Protein AF-A0AAV7P0C6-F1 (afdb_monomer_lite)

Structure (mmCIF, N/CA/C/O backbone):
data_AF-A0AAV7P0C6-F1
#
_entry.id   AF-A0AAV7P0C6-F1
#
loop_
_atom_site.group_PDB
_atom_site.id
_atom_site.type_symbol
_atom_site.label_atom_id
_atom_site.label_alt_id
_atom_site.label_comp_id
_atom_site.label_asym_id
_atom_site.label_entity_id
_atom_site.label_seq_id
_atom_site.pdbx_PDB_ins_code
_atom_site.Cartn_x
_atom_site.Cartn_y
_atom_site.Cartn_z
_atom_site.occupancy
_atom_site.B_iso_or_equiv
_atom_site.auth_seq_id
_atom_site.auth_comp_id
_atom_site.auth_asym_id
_atom_site.auth_atom_id
_atom_site.pdbx_PDB_model_num
ATOM 1 N N . MET A 1 1 ? 11.691 -24.531 6.359 1.00 36.56 1 MET A N 1
ATOM 2 C CA . MET A 1 1 ? 10.859 -24.093 7.501 1.00 36.56 1 MET A CA 1
ATOM 3 C C . MET A 1 1 ? 9.539 -23.631 6.913 1.00 36.56 1 MET A C 1
ATOM 5 O O . MET A 1 1 ? 9.576 -22.732 6.088 1.00 36.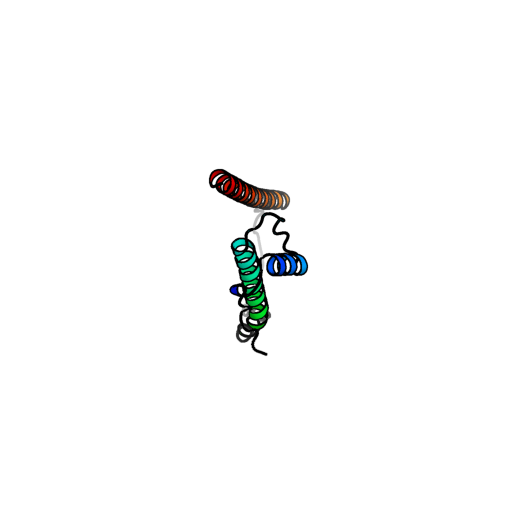56 1 MET A O 1
ATOM 9 N N . GLU A 1 2 ? 8.415 -24.273 7.241 1.00 42.72 2 GLU A N 1
ATOM 10 C CA . GLU A 1 2 ? 7.092 -23.793 6.814 1.00 42.72 2 GLU A CA 1
ATOM 11 C C . GLU A 1 2 ? 6.793 -22.468 7.522 1.00 42.72 2 GLU A C 1
ATOM 13 O O . GLU A 1 2 ? 6.677 -22.422 8.747 1.00 42.72 2 GLU A O 1
ATOM 18 N N . VAL A 1 3 ? 6.682 -21.380 6.761 1.00 49.81 3 VAL A N 1
ATOM 19 C CA . VAL A 1 3 ? 6.156 -20.106 7.262 1.00 49.81 3 VAL A CA 1
ATOM 20 C C . VAL A 1 3 ? 4.635 -20.250 7.315 1.00 49.81 3 VAL A C 1
ATOM 22 O O . VAL A 1 3 ? 3.922 -19.895 6.376 1.00 49.81 3 VAL A O 1
ATOM 25 N N . GLY A 1 4 ? 4.145 -20.880 8.385 1.00 55.25 4 GLY A N 1
ATOM 26 C CA . GLY A 1 4 ? 2.715 -21.007 8.655 1.00 55.25 4 GLY A CA 1
ATOM 27 C C . GLY A 1 4 ? 2.074 -19.624 8.744 1.00 55.25 4 GLY A C 1
ATOM 28 O O . GLY A 1 4 ? 2.615 -18.737 9.402 1.00 55.25 4 GLY A O 1
ATOM 29 N N . ALA A 1 5 ? 0.946 -19.437 8.056 1.00 60.12 5 ALA A N 1
ATOM 30 C CA . ALA A 1 5 ? 0.173 -18.200 8.101 1.00 60.12 5 ALA A CA 1
ATOM 31 C C . ALA A 1 5 ? -0.095 -17.800 9.559 1.00 60.12 5 ALA A C 1
ATOM 33 O O . ALA A 1 5 ? -0.577 -18.615 10.355 1.00 60.12 5 ALA A O 1
ATOM 34 N N . CYS A 1 6 ? 0.249 -16.566 9.919 1.00 67.50 6 CYS A N 1
ATOM 35 C CA . CYS A 1 6 ? 0.121 -16.109 11.288 1.00 67.50 6 CYS A CA 1
ATOM 36 C C . CYS A 1 6 ? -1.365 -15.859 11.570 1.00 67.50 6 CYS A C 1
ATOM 38 O O . CYS A 1 6 ? -2.009 -15.030 10.929 1.00 67.50 6 CYS A O 1
ATOM 40 N N . ASN A 1 7 ? -1.956 -16.618 12.496 1.00 80.50 7 ASN A N 1
ATOM 41 C CA . ASN A 1 7 ? -3.366 -16.444 12.821 1.00 80.50 7 ASN A CA 1
ATOM 42 C C . ASN A 1 7 ? -3.544 -15.229 13.743 1.00 80.50 7 ASN A C 1
ATOM 44 O O . ASN A 1 7 ? -3.374 -15.319 14.959 1.00 80.50 7 ASN A O 1
ATOM 48 N N . PHE A 1 8 ? -3.893 -14.082 13.162 1.00 85.94 8 PHE A N 1
ATOM 49 C CA . PHE A 1 8 ? -4.052 -12.824 13.891 1.00 85.94 8 PHE A CA 1
ATOM 50 C C . PHE A 1 8 ? -5.298 -12.765 14.793 1.00 85.94 8 PHE A C 1
ATOM 52 O O . PHE A 1 8 ? -5.461 -11.807 15.554 1.00 85.94 8 PHE A O 1
ATOM 59 N N . ASP A 1 9 ? -6.182 -13.766 14.758 1.00 86.25 9 ASP A N 1
ATOM 60 C CA . ASP A 1 9 ? -7.397 -13.794 15.584 1.00 86.25 9 ASP A CA 1
ATOM 61 C C . ASP A 1 9 ? -7.119 -13.953 17.075 1.00 86.25 9 ASP A C 1
ATOM 63 O O . ASP A 1 9 ? -7.846 -13.390 17.904 1.00 86.25 9 ASP A O 1
ATOM 67 N N . THR A 1 10 ? -6.029 -14.639 17.422 1.00 88.25 10 THR A N 1
ATOM 68 C CA . THR A 1 10 ? -5.632 -14.888 18.813 1.00 88.25 10 THR A CA 1
ATOM 69 C C . THR A 1 10 ? -5.025 -13.668 19.497 1.00 88.25 10 THR A C 1
ATOM 71 O O . THR A 1 10 ? -4.941 -13.642 20.721 1.00 88.25 10 THR A O 1
ATOM 74 N N . PHE A 1 11 ? -4.619 -12.652 18.735 1.00 90.00 11 PHE A N 1
ATOM 75 C CA . PHE A 1 11 ? -3.975 -11.461 19.273 1.00 90.00 11 PHE A CA 1
ATOM 76 C C . PHE A 1 11 ? -5.007 -10.434 19.748 1.00 90.00 11 PHE A C 1
ATOM 78 O O . PHE A 1 11 ? -6.085 -10.240 19.172 1.00 90.00 11 PHE A O 1
ATOM 85 N N . SER A 1 12 ? -4.670 -9.735 20.822 1.00 93.75 12 SER A N 1
ATOM 86 C CA . SER A 1 12 ? -5.384 -8.547 21.267 1.00 93.75 12 SER A CA 1
ATOM 87 C C . SER A 1 12 ? -5.122 -7.372 20.322 1.00 93.75 12 SER A C 1
ATOM 89 O O . SER A 1 12 ? -4.118 -7.304 19.615 1.00 93.75 12 SER A O 1
ATOM 91 N N . ARG A 1 13 ? -6.014 -6.377 20.351 1.00 93.00 13 ARG A N 1
ATOM 92 C CA . ARG A 1 13 ? -5.851 -5.139 19.575 1.00 93.00 13 ARG A CA 1
ATOM 93 C C . ARG A 1 13 ? -4.514 -4.439 19.864 1.00 93.00 13 ARG A C 1
ATOM 95 O O . ARG A 1 13 ? -3.904 -3.896 18.951 1.00 93.00 13 ARG A O 1
ATOM 102 N N . ALA A 1 14 ? -4.065 -4.447 21.120 1.00 92.19 14 ALA A N 1
ATOM 103 C CA . ALA A 1 14 ? -2.809 -3.814 21.518 1.00 92.19 14 ALA A CA 1
ATOM 104 C C . ALA A 1 14 ? -1.588 -4.542 20.935 1.00 92.19 14 ALA A C 1
ATOM 106 O O . ALA A 1 14 ? -0.659 -3.892 20.460 1.00 92.19 14 ALA A O 1
ATOM 107 N N . GLU A 1 15 ? -1.609 -5.877 20.924 1.00 93.38 15 GLU A N 1
ATOM 108 C CA . GLU A 1 15 ? -0.548 -6.686 20.318 1.00 93.38 15 GLU A CA 1
ATOM 109 C C . GLU A 1 15 ? -0.489 -6.483 18.802 1.00 93.38 15 GLU A C 1
ATOM 111 O O . GLU A 1 15 ? 0.595 -6.267 18.266 1.00 93.38 15 GLU A O 1
ATOM 116 N N . LEU A 1 16 ? -1.642 -6.451 18.125 1.00 93.06 16 LEU A N 1
ATOM 117 C CA . LEU A 1 16 ? -1.718 -6.174 16.686 1.00 93.06 16 LEU A CA 1
ATOM 118 C C . LEU A 1 16 ? -1.228 -4.764 16.341 1.00 93.06 16 LEU A C 1
ATOM 120 O O . LEU A 1 16 ? -0.492 -4.586 15.375 1.00 93.06 16 LEU A O 1
ATOM 124 N N . LEU A 1 17 ? -1.571 -3.761 17.154 1.00 93.00 17 LEU A N 1
ATOM 125 C CA . LEU A 1 17 ? -1.088 -2.392 16.967 1.00 93.00 17 LEU A CA 1
ATOM 126 C C . LEU A 1 17 ? 0.434 -2.310 17.145 1.00 93.00 17 LEU A C 1
ATOM 128 O O . LEU A 1 17 ? 1.112 -1.607 16.399 1.00 93.00 17 LEU A O 1
ATOM 132 N N . ASN A 1 18 ? 0.983 -3.034 18.122 1.00 92.75 18 ASN A N 1
ATOM 133 C CA . ASN A 1 18 ? 2.425 -3.094 18.338 1.00 92.75 18 ASN A CA 1
ATOM 134 C C . ASN A 1 18 ? 3.138 -3.805 17.176 1.00 92.75 18 ASN A C 1
ATOM 136 O O . ASN A 1 18 ? 4.158 -3.319 16.697 1.00 92.75 18 ASN A O 1
ATOM 140 N N . LEU A 1 19 ? 2.571 -4.906 16.676 1.00 92.00 19 LEU A N 1
ATOM 141 C CA . LEU A 1 19 ? 3.061 -5.609 15.487 1.00 92.00 19 LEU A CA 1
ATOM 142 C C . LEU A 1 19 ? 3.049 -4.703 14.250 1.00 92.00 19 LEU A C 1
ATOM 144 O O . LEU A 1 19 ? 4.055 -4.634 13.548 1.00 92.00 19 LEU A O 1
ATOM 148 N N . CYS A 1 20 ? 1.966 -3.952 14.026 1.00 92.19 20 CYS A N 1
ATOM 149 C CA . CYS A 1 20 ? 1.887 -2.956 12.954 1.00 92.19 20 CYS A CA 1
ATOM 150 C C . CYS A 1 20 ? 3.034 -1.946 13.063 1.00 92.19 20 CYS A C 1
ATOM 152 O O . CYS A 1 20 ? 3.793 -1.773 12.112 1.00 92.19 20 CYS A O 1
ATOM 154 N N . LYS A 1 21 ? 3.240 -1.364 14.252 1.00 91.88 21 LYS A N 1
ATOM 155 C CA . LYS A 1 21 ? 4.333 -0.410 14.503 1.00 91.88 21 LYS A CA 1
ATOM 156 C C . LYS A 1 21 ? 5.714 -1.017 14.249 1.00 91.88 21 LYS A C 1
ATOM 158 O O . LYS A 1 21 ? 6.547 -0.377 13.616 1.00 91.88 21 LYS A O 1
ATOM 163 N N . GLN A 1 22 ? 5.956 -2.252 14.694 1.00 91.38 22 GLN A N 1
ATOM 164 C CA . GLN A 1 22 ? 7.222 -2.961 14.453 1.00 91.38 22 GLN A CA 1
ATOM 165 C C . GLN A 1 22 ? 7.480 -3.214 12.965 1.00 91.38 22 GLN A C 1
ATOM 167 O O . GLN A 1 22 ? 8.626 -3.192 12.526 1.00 91.38 22 GLN A O 1
ATOM 172 N N . LYS A 1 23 ? 6.416 -3.433 12.188 1.00 89.44 23 LYS A N 1
ATOM 173 C CA . LYS A 1 23 ? 6.462 -3.612 10.734 1.00 89.44 23 LYS A CA 1
ATOM 174 C C . LYS A 1 23 ? 6.449 -2.286 9.956 1.00 89.44 23 LYS A C 1
ATOM 176 O O . LYS A 1 23 ? 6.465 -2.313 8.732 1.00 89.44 23 LYS A O 1
ATOM 181 N N . GLY A 1 24 ? 6.433 -1.140 10.643 1.00 90.38 24 GLY A N 1
ATOM 182 C CA . GLY A 1 24 ? 6.408 0.189 10.024 1.00 90.38 24 GLY A CA 1
ATOM 183 C C . GLY A 1 24 ? 5.031 0.637 9.516 1.00 90.38 24 GLY A C 1
ATOM 184 O O . GLY A 1 24 ? 4.943 1.649 8.825 1.00 90.38 24 GLY A O 1
ATOM 185 N N . LEU A 1 25 ? 3.958 -0.080 9.861 1.00 88.19 25 LEU A N 1
ATOM 186 C CA . LEU A 1 25 ? 2.581 0.300 9.550 1.00 88.19 25 LEU A CA 1
ATOM 187 C C . LEU A 1 25 ? 2.071 1.303 10.597 1.00 88.19 25 LEU A C 1
ATOM 189 O O . LEU A 1 25 ? 1.953 0.985 11.782 1.00 88.19 25 LEU A O 1
ATOM 193 N N . ASN A 1 26 ? 1.739 2.517 10.155 1.00 84.75 26 ASN A N 1
ATOM 194 C CA . ASN A 1 26 ? 1.147 3.566 10.992 1.00 84.75 26 ASN A CA 1
ATOM 195 C C . ASN A 1 26 ? -0.387 3.515 10.942 1.00 84.75 26 ASN A C 1
ATOM 197 O O . ASN A 1 26 ? -1.047 4.463 10.519 1.00 84.75 26 ASN A O 1
ATOM 201 N N . GLU A 1 27 ? -0.953 2.403 11.402 1.00 80.81 27 GLU A N 1
ATOM 202 C CA . GLU A 1 27 ? -2.384 2.302 11.684 1.00 80.81 27 GLU A CA 1
ATOM 203 C C . GLU A 1 27 ? -2.663 3.145 12.939 1.00 80.81 27 GLU A C 1
ATOM 205 O O . GLU A 1 27 ? -2.175 2.838 14.029 1.00 80.81 27 GLU A O 1
ATOM 210 N N . GLY A 1 28 ? -3.336 4.289 12.784 1.00 81.00 28 GLY A N 1
ATOM 211 C CA . GLY A 1 28 ? -3.517 5.269 13.861 1.00 81.00 28 GLY A CA 1
ATOM 212 C C . GLY A 1 28 ? -4.133 4.679 15.140 1.00 81.00 28 GLY A C 1
ATOM 213 O O . GLY A 1 28 ? -4.774 3.631 15.124 1.00 81.00 28 GLY A O 1
ATOM 214 N N . GLU A 1 29 ? -4.008 5.379 16.274 1.00 81.44 29 GLU A N 1
ATOM 215 C CA . GLU A 1 29 ? -4.479 4.886 17.586 1.00 81.44 29 GLU A CA 1
ATOM 216 C C . GLU A 1 29 ? -5.990 4.587 17.658 1.00 81.44 29 GLU A C 1
ATOM 218 O O . GLU A 1 29 ? -6.431 3.929 18.602 1.00 81.44 29 GLU A O 1
ATOM 223 N N . GLY A 1 30 ? -6.774 5.019 16.664 1.00 88.56 30 GLY A N 1
ATOM 224 C CA . GLY A 1 30 ? -8.198 4.715 16.498 1.00 88.56 30 GLY A CA 1
ATOM 225 C C . GLY A 1 30 ? -8.523 3.453 15.683 1.00 88.56 30 GLY A C 1
ATOM 226 O O . GLY A 1 30 ? -9.691 3.083 15.629 1.00 88.56 30 GLY A O 1
ATOM 227 N N . ALA A 1 31 ? -7.538 2.773 15.084 1.00 90.06 31 ALA A N 1
ATOM 228 C CA . ALA A 1 31 ? -7.766 1.600 14.233 1.00 90.06 31 ALA A CA 1
ATOM 229 C C . ALA A 1 31 ? -8.442 0.456 15.005 1.00 90.06 31 ALA A C 1
ATOM 231 O O . ALA A 1 31 ? -8.094 0.176 16.162 1.00 90.06 31 ALA A O 1
ATOM 232 N N . THR A 1 32 ? -9.427 -0.207 14.405 1.00 93.56 32 THR A N 1
ATOM 233 C CA . THR A 1 32 ? -10.122 -1.330 15.046 1.00 93.56 32 THR A CA 1
ATOM 234 C C . THR A 1 32 ? -9.256 -2.592 15.035 1.00 93.56 32 THR A C 1
ATOM 236 O O . THR A 1 32 ? -8.246 -2.671 14.340 1.00 93.56 32 THR A O 1
ATOM 239 N N . LYS A 1 33 ? -9.632 -3.612 15.825 1.00 91.88 33 LYS A N 1
ATOM 240 C CA . LYS A 1 33 ? -8.931 -4.910 15.802 1.00 91.88 33 LYS A CA 1
ATOM 241 C C . LYS A 1 33 ? -8.913 -5.487 14.381 1.00 91.88 33 LYS A C 1
ATOM 243 O O . LYS A 1 33 ? -7.870 -5.959 13.949 1.00 91.88 33 LYS A O 1
ATOM 248 N N . LEU A 1 34 ? -10.042 -5.401 13.678 1.00 93.06 34 LEU A N 1
ATOM 249 C CA . LEU A 1 34 ? -10.184 -5.910 12.320 1.00 93.06 34 LEU A CA 1
ATOM 250 C C . LEU A 1 34 ? -9.279 -5.158 11.338 1.00 93.06 34 LEU A C 1
ATOM 252 O O . LEU A 1 34 ? -8.592 -5.801 10.555 1.00 93.06 34 LEU A O 1
ATOM 256 N N . ASP A 1 35 ? -9.214 -3.826 11.428 1.00 92.69 35 ASP A N 1
ATOM 257 C CA . ASP A 1 35 ? -8.348 -3.021 10.551 1.00 92.69 35 ASP A CA 1
ATOM 258 C C . ASP A 1 35 ? -6.880 -3.441 10.684 1.00 92.69 35 ASP A C 1
ATOM 260 O O . ASP A 1 35 ? -6.196 -3.669 9.690 1.00 92.69 35 ASP A O 1
ATOM 264 N N . LEU A 1 36 ? -6.420 -3.642 11.923 1.00 92.69 36 LEU A N 1
ATOM 265 C CA . LEU A 1 36 ? -5.057 -4.091 12.204 1.00 92.69 36 LEU A CA 1
ATOM 266 C C . LEU A 1 36 ? -4.796 -5.516 11.688 1.00 92.69 36 LEU A C 1
ATOM 268 O O . LEU A 1 36 ? -3.707 -5.795 11.192 1.00 92.69 36 LEU A O 1
ATOM 272 N N . GLN A 1 37 ? -5.780 -6.419 11.784 1.00 91.81 37 GLN A N 1
ATOM 273 C CA . GLN A 1 37 ? -5.680 -7.776 11.231 1.00 91.81 37 GLN A CA 1
ATOM 274 C C . GLN A 1 37 ? -5.585 -7.757 9.705 1.00 91.81 37 GLN A C 1
ATOM 276 O O . GLN A 1 37 ? -4.767 -8.477 9.139 1.00 91.81 37 GLN A O 1
ATOM 281 N N . VAL A 1 38 ? -6.393 -6.924 9.045 1.00 91.19 38 VAL A N 1
ATOM 282 C CA . VAL A 1 38 ? -6.377 -6.771 7.585 1.00 91.19 38 VAL A CA 1
ATOM 283 C C . VAL A 1 38 ? -5.049 -6.175 7.125 1.00 91.19 38 VAL A C 1
ATOM 285 O O . VAL A 1 38 ? -4.450 -6.698 6.190 1.00 91.19 38 VAL A O 1
ATOM 288 N N . ALA A 1 39 ? -4.552 -5.137 7.802 1.00 90.88 39 ALA A N 1
ATOM 289 C CA . ALA A 1 39 ? -3.278 -4.502 7.470 1.00 90.88 39 ALA A CA 1
ATOM 290 C C . ALA A 1 39 ? -2.094 -5.475 7.609 1.00 90.88 39 ALA A C 1
ATOM 292 O O . ALA A 1 39 ? -1.257 -5.574 6.710 1.00 90.88 39 ALA A O 1
ATOM 293 N N . LEU A 1 40 ? -2.045 -6.240 8.705 1.00 90.75 40 LEU A N 1
ATOM 294 C CA . LEU A 1 40 ? -1.010 -7.255 8.916 1.00 90.75 40 LEU A CA 1
ATOM 295 C C . LEU A 1 40 ? -1.141 -8.432 7.944 1.00 90.75 40 LEU A C 1
ATOM 297 O O . LEU A 1 40 ? -0.130 -8.889 7.417 1.00 90.75 40 LEU A O 1
ATOM 301 N N . GLY A 1 41 ? -2.364 -8.892 7.670 1.00 90.56 41 GLY A N 1
ATOM 302 C CA . GLY A 1 41 ? -2.626 -9.965 6.711 1.00 90.56 41 GLY A CA 1
ATOM 303 C C . GLY A 1 41 ? -2.206 -9.595 5.289 1.00 90.56 41 GLY A C 1
ATOM 304 O O . GLY A 1 41 ? -1.520 -10.378 4.634 1.00 90.56 41 GLY A O 1
ATOM 305 N N . ALA A 1 42 ? -2.537 -8.379 4.844 1.00 88.81 42 ALA A N 1
ATOM 306 C CA . ALA A 1 42 ? -2.121 -7.862 3.543 1.00 88.81 42 ALA A CA 1
ATOM 307 C C . ALA A 1 42 ? -0.592 -7.761 3.433 1.00 88.81 42 ALA A C 1
ATOM 309 O O . ALA A 1 42 ? -0.019 -8.151 2.418 1.00 88.81 42 ALA A O 1
ATOM 310 N N . LEU A 1 43 ? 0.078 -7.301 4.496 1.00 87.69 43 LEU A N 1
ATOM 311 C CA . LEU A 1 43 ? 1.537 -7.224 4.530 1.00 87.69 43 LEU A CA 1
ATOM 312 C C . LEU A 1 43 ? 2.192 -8.614 4.459 1.00 87.69 43 LEU A C 1
ATOM 314 O O . LEU A 1 43 ? 3.188 -8.780 3.758 1.00 87.69 43 LEU A O 1
ATOM 318 N N . GLU A 1 44 ? 1.666 -9.615 5.172 1.00 87.50 44 GLU A N 1
ATOM 319 C CA . GLU A 1 44 ? 2.185 -10.988 5.087 1.00 87.50 44 GLU A CA 1
ATOM 320 C C . GLU A 1 44 ? 1.983 -11.600 3.699 1.00 87.50 44 GLU A C 1
ATOM 322 O O . GLU A 1 44 ? 2.853 -12.318 3.204 1.00 87.50 44 GLU A O 1
ATOM 327 N N . GLU A 1 45 ? 0.853 -11.317 3.055 1.00 85.44 45 GLU A N 1
ATOM 328 C CA . GLU A 1 45 ? 0.585 -11.766 1.691 1.00 85.44 45 GLU A CA 1
ATOM 329 C C . GLU A 1 45 ? 1.536 -11.113 0.681 1.00 85.44 45 GLU A C 1
ATOM 331 O O . GLU A 1 45 ? 2.097 -11.808 -0.168 1.00 85.44 45 GLU A O 1
ATOM 336 N N . GLU A 1 46 ? 1.793 -9.811 0.809 1.00 82.19 46 GLU A N 1
ATOM 337 C CA . GLU A 1 46 ? 2.755 -9.098 -0.033 1.00 82.19 46 GLU A CA 1
ATOM 338 C C . GLU A 1 46 ? 4.192 -9.601 0.193 1.00 82.19 46 GLU A C 1
ATOM 340 O O . GLU A 1 46 ? 4.911 -9.867 -0.771 1.00 82.19 46 GLU A O 1
ATOM 345 N N . GLN A 1 47 ? 4.587 -9.862 1.446 1.00 81.94 47 GLN A N 1
ATOM 346 C CA . GLN A 1 47 ? 5.876 -10.493 1.762 1.00 81.94 47 GLN A CA 1
ATOM 347 C C . GLN A 1 47 ? 5.995 -11.892 1.157 1.00 81.94 47 GLN A C 1
ATOM 349 O O . GLN A 1 47 ? 7.043 -12.231 0.608 1.00 81.94 47 GLN A O 1
ATOM 354 N N . ARG A 1 48 ? 4.927 -12.699 1.205 1.00 77.25 48 ARG A N 1
ATOM 355 C CA . ARG A 1 48 ? 4.895 -14.020 0.562 1.00 77.25 48 ARG A CA 1
ATOM 356 C C . ARG A 1 48 ? 5.021 -13.898 -0.956 1.00 77.25 48 ARG A C 1
ATOM 358 O O . ARG A 1 48 ? 5.748 -14.682 -1.563 1.00 77.25 48 ARG A O 1
ATOM 365 N N . ARG A 1 49 ? 4.354 -12.916 -1.569 1.00 80.56 49 ARG A N 1
ATOM 366 C CA . ARG A 1 49 ? 4.452 -12.647 -3.009 1.00 80.56 49 ARG A CA 1
ATOM 367 C C . ARG A 1 49 ? 5.875 -12.274 -3.419 1.00 80.56 49 ARG A C 1
ATOM 369 O O . ARG A 1 49 ? 6.349 -12.766 -4.434 1.00 80.56 49 ARG A O 1
ATOM 376 N N . TRP A 1 50 ? 6.571 -11.445 -2.646 1.00 78.62 50 TRP A N 1
ATOM 377 C CA . TRP A 1 50 ? 7.966 -11.108 -2.945 1.00 78.62 50 TRP A CA 1
ATOM 378 C C . TRP A 1 50 ? 8.918 -12.275 -2.709 1.00 78.62 50 TRP A C 1
ATOM 380 O O . TRP A 1 50 ? 9.729 -12.562 -3.581 1.00 78.62 50 TRP A O 1
ATOM 390 N N . ALA A 1 51 ? 8.766 -12.996 -1.597 1.00 76.31 51 ALA A N 1
ATOM 391 C CA . ALA A 1 51 ? 9.595 -14.162 -1.297 1.00 76.31 51 ALA A CA 1
ATOM 392 C C . ALA A 1 51 ? 9.474 -15.276 -2.354 1.00 76.31 51 ALA A C 1
ATOM 394 O O . ALA A 1 51 ? 10.424 -16.015 -2.568 1.00 76.31 51 ALA A O 1
ATOM 395 N N . THR A 1 52 ? 8.322 -15.393 -3.022 1.00 65.12 52 THR A N 1
ATOM 396 C CA . THR A 1 52 ? 8.099 -16.370 -4.108 1.00 65.12 52 THR A CA 1
ATOM 397 C C . THR A 1 52 ? 8.462 -15.834 -5.492 1.00 65.12 52 THR A C 1
ATOM 399 O O . THR A 1 52 ? 8.754 -16.613 -6.393 1.00 65.12 52 THR A O 1
ATOM 402 N N . SER A 1 53 ? 8.493 -14.514 -5.682 1.00 57.41 53 SER A N 1
ATOM 403 C CA . SER A 1 53 ? 8.901 -13.916 -6.956 1.00 57.41 53 SER A CA 1
ATOM 404 C C . SER A 1 53 ? 10.409 -14.024 -7.209 1.00 57.41 53 SER A C 1
ATOM 406 O O . SER A 1 53 ? 10.806 -13.996 -8.367 1.00 57.41 53 SER A O 1
ATOM 408 N N . GLU A 1 54 ? 11.232 -14.174 -6.165 1.00 52.56 54 GLU A N 1
ATOM 409 C CA . GLU A 1 54 ? 12.682 -14.413 -6.285 1.00 52.56 54 GLU A CA 1
ATOM 410 C C . GLU A 1 54 ? 13.008 -15.857 -6.739 1.00 52.56 54 GLU A C 1
ATOM 412 O O . GLU A 1 54 ? 14.074 -16.097 -7.296 1.00 52.56 54 GLU A O 1
ATOM 417 N N . GLU A 1 55 ? 12.078 -16.814 -6.593 1.00 47.72 55 GLU A N 1
ATOM 418 C CA . GLU A 1 55 ? 12.220 -18.182 -7.137 1.00 47.72 55 GLU A CA 1
ATOM 419 C C . GLU A 1 55 ? 11.697 -18.326 -8.579 1.00 47.72 55 GLU A C 1
ATOM 421 O O . GLU A 1 55 ? 12.070 -19.268 -9.273 1.00 47.72 55 GLU A O 1
ATOM 426 N N . ASN A 1 56 ? 10.897 -17.377 -9.075 1.00 47.22 56 ASN A N 1
ATOM 427 C CA . ASN A 1 56 ? 10.351 -17.423 -10.438 1.00 47.22 56 ASN A CA 1
ATOM 428 C C . ASN A 1 56 ? 11.271 -16.808 -11.513 1.00 47.22 56 ASN A C 1
ATOM 430 O O . ASN A 1 56 ? 10.920 -16.830 -12.687 1.00 47.22 56 ASN A O 1
ATOM 434 N N . GLU A 1 57 ? 12.451 -16.289 -11.153 1.00 53.12 57 GLU A N 1
ATOM 435 C CA . GLU A 1 57 ? 13.481 -15.865 -12.124 1.00 53.12 57 GLU A CA 1
ATOM 436 C C . GLU A 1 57 ? 14.401 -17.026 -12.571 1.00 53.12 57 GLU A C 1
ATOM 438 O O . GLU A 1 57 ? 15.367 -16.813 -13.307 1.00 53.12 57 GLU A O 1
ATOM 443 N N . MET A 1 58 ? 14.102 -18.266 -12.155 1.00 56.19 58 MET A N 1
ATOM 444 C CA . MET A 1 58 ? 14.866 -19.482 -12.481 1.00 56.19 58 MET A CA 1
ATOM 445 C C . MET A 1 58 ? 14.118 -20.509 -13.356 1.00 56.19 58 MET A C 1
ATOM 447 O O . MET A 1 58 ? 14.451 -21.686 -13.289 1.00 56.19 58 MET A O 1
ATOM 451 N N . ASP A 1 59 ? 13.161 -20.104 -14.200 1.00 57.62 59 ASP A N 1
ATOM 452 C CA . ASP A 1 59 ? 12.541 -21.034 -15.177 1.00 57.62 59 ASP A CA 1
ATOM 453 C C . ASP A 1 59 ? 12.331 -20.455 -16.595 1.00 57.62 59 ASP A C 1
ATOM 455 O O . ASP A 1 59 ? 11.869 -21.160 -17.481 1.00 57.62 59 ASP A O 1
ATOM 459 N N . ASP A 1 60 ? 12.750 -19.208 -16.862 1.00 59.59 60 ASP A N 1
ATOM 460 C CA . ASP A 1 60 ? 12.738 -18.607 -18.217 1.00 59.59 60 ASP A CA 1
ATOM 461 C C . ASP A 1 60 ? 14.152 -18.484 -18.823 1.00 59.59 60 ASP A C 1
ATOM 463 O O . ASP A 1 60 ? 14.385 -17.744 -19.779 1.00 59.59 60 ASP A O 1
ATOM 467 N N . ARG A 1 61 ? 15.142 -19.197 -18.267 1.00 53.66 61 ARG A N 1
ATOM 468 C CA . ARG A 1 61 ? 16.531 -19.168 -18.758 1.00 53.66 61 ARG A CA 1
ATOM 469 C C . ARG A 1 61 ? 16.983 -20.464 -19.425 1.00 53.66 61 ARG A C 1
ATOM 471 O O . ARG A 1 61 ? 18.167 -20.791 -19.381 1.00 53.66 61 ARG A O 1
ATOM 478 N N . GLU A 1 62 ? 16.055 -21.153 -20.082 1.00 60.09 62 GLU A N 1
ATOM 479 C CA . GLU A 1 62 ? 16.367 -22.250 -21.001 1.00 60.09 62 GLU A CA 1
ATOM 480 C C . GLU A 1 62 ? 15.743 -22.090 -22.399 1.00 60.09 62 GLU A C 1
ATOM 482 O O . GLU A 1 62 ? 15.463 -23.080 -23.050 1.00 60.09 62 GLU A O 1
ATOM 487 N N . GLU A 1 63 ? 15.586 -20.870 -22.931 1.00 60.47 63 GLU A N 1
ATOM 488 C CA . GLU A 1 63 ? 15.512 -20.697 -24.394 1.00 60.47 63 GLU A 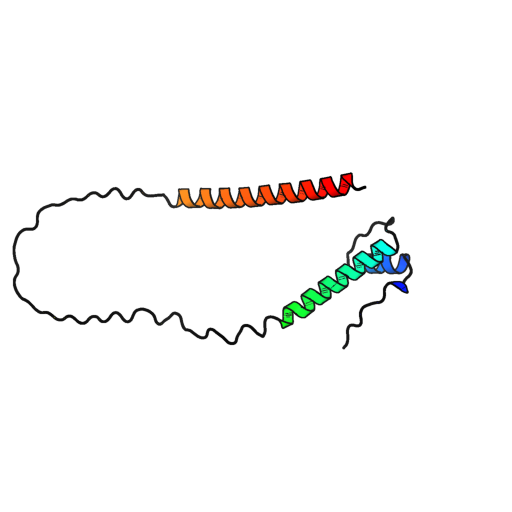CA 1
ATOM 489 C C . GLU A 1 63 ? 15.833 -19.258 -24.819 1.00 60.47 63 GLU A C 1
ATOM 491 O O . GLU A 1 63 ? 14.999 -18.371 -24.740 1.00 60.47 63 GLU A O 1
ATOM 496 N N . GLU A 1 64 ? 17.094 -19.023 -25.181 1.00 55.03 64 GLU A N 1
ATOM 497 C CA . GLU A 1 64 ? 17.552 -18.147 -26.280 1.00 55.03 64 GLU A CA 1
ATOM 498 C C . GLU A 1 64 ? 19.070 -17.984 -26.137 1.00 55.03 64 GLU A C 1
ATOM 500 O O . GLU A 1 64 ? 19.637 -16.926 -25.860 1.00 55.03 64 GLU A O 1
ATOM 505 N N . GLY A 1 65 ? 19.760 -19.110 -26.308 1.00 59.31 65 GLY A N 1
ATOM 506 C CA . GLY A 1 65 ? 21.104 -19.086 -26.851 1.00 59.31 65 GLY A CA 1
ATOM 507 C C . GLY A 1 65 ? 21.010 -18.934 -28.363 1.00 59.31 65 GLY A C 1
ATOM 508 O O . GLY A 1 65 ? 21.220 -19.912 -29.067 1.00 59.31 65 GLY A O 1
ATOM 509 N N . GLU A 1 66 ? 20.716 -17.733 -28.861 1.00 55.66 66 GLU A N 1
ATOM 510 C CA . GLU A 1 66 ? 21.012 -17.379 -30.251 1.00 55.66 66 GLU A CA 1
ATOM 511 C C . GLU A 1 66 ? 21.823 -16.082 -30.277 1.00 55.66 66 GLU A C 1
ATOM 513 O O . GLU A 1 66 ? 21.360 -14.979 -29.996 1.00 55.66 66 GLU A O 1
ATOM 518 N N . ASP A 1 67 ? 23.109 -16.274 -30.548 1.00 57.69 67 ASP A N 1
ATOM 519 C CA . ASP A 1 67 ? 24.119 -15.254 -30.769 1.00 57.69 67 ASP A CA 1
ATOM 520 C C . ASP A 1 67 ? 23.647 -14.257 -31.854 1.00 57.69 67 ASP A C 1
ATOM 522 O O . ASP A 1 67 ? 23.438 -14.664 -33.001 1.00 57.69 67 ASP A O 1
ATOM 526 N N . PRO A 1 68 ? 23.495 -12.946 -31.571 1.00 54.81 68 PRO A N 1
ATOM 527 C CA . PRO A 1 68 ? 23.096 -11.971 -32.589 1.00 54.81 68 PRO A CA 1
ATO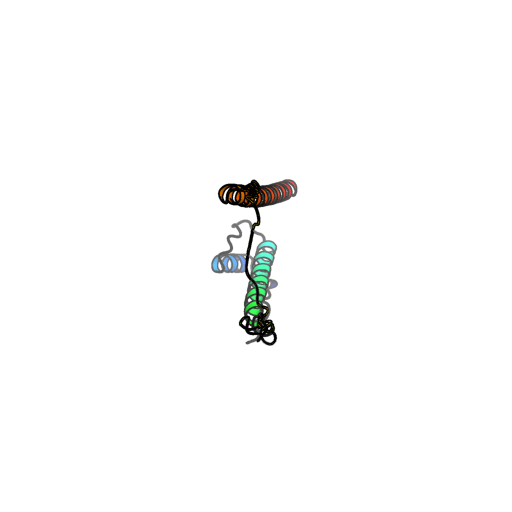M 528 C C . PRO A 1 68 ? 24.175 -11.753 -33.667 1.00 54.81 68 PRO A C 1
ATOM 530 O O . PRO A 1 68 ? 23.965 -10.973 -34.597 1.00 54.81 68 PRO A O 1
ATOM 533 N N . ALA A 1 69 ? 25.336 -12.413 -33.567 1.00 59.50 69 ALA A N 1
ATOM 534 C CA . ALA A 1 69 ? 26.443 -12.276 -34.508 1.00 59.50 69 ALA A CA 1
ATOM 535 C C . ALA A 1 69 ? 26.245 -12.985 -35.864 1.00 59.50 69 ALA A C 1
ATOM 537 O O . ALA A 1 69 ? 27.132 -12.902 -36.715 1.00 59.50 69 ALA A O 1
ATOM 538 N N . GLN A 1 70 ? 25.108 -13.641 -36.119 1.00 61.16 70 GLN A N 1
ATOM 539 C CA . GLN A 1 70 ? 24.822 -14.266 -37.415 1.00 61.16 70 GLN A CA 1
ATOM 540 C C . GLN A 1 70 ? 23.519 -13.768 -38.038 1.00 61.16 70 GLN A C 1
ATOM 542 O O . GLN A 1 70 ? 22.510 -14.458 -38.067 1.00 61.16 70 GLN A O 1
ATOM 547 N N . ASN A 1 71 ? 23.564 -12.577 -38.625 1.00 56.91 71 ASN A N 1
ATOM 548 C CA . ASN A 1 71 ? 22.767 -12.280 -39.809 1.00 56.91 71 ASN A CA 1
ATOM 549 C C . ASN A 1 71 ? 23.505 -11.216 -40.610 1.00 56.91 71 ASN A C 1
ATOM 551 O O . ASN A 1 71 ? 23.485 -10.061 -40.219 1.00 56.91 71 ASN A O 1
ATOM 555 N N . PHE A 1 72 ? 24.234 -11.653 -41.641 1.00 57.62 72 PHE A N 1
ATOM 556 C CA . PHE A 1 72 ? 24.462 -11.032 -42.958 1.00 57.62 72 PHE A CA 1
ATOM 557 C C . PHE A 1 72 ? 25.732 -11.650 -43.560 1.00 57.62 72 PHE A C 1
ATOM 559 O O . PHE A 1 72 ? 26.769 -10.999 -43.681 1.00 57.62 72 PHE A O 1
ATOM 566 N N . GLU A 1 73 ? 25.668 -12.921 -43.960 1.00 63.34 73 GLU A N 1
ATOM 567 C CA . GLU A 1 73 ? 26.653 -13.436 -44.910 1.00 63.34 73 GLU A CA 1
ATOM 568 C C . GLU A 1 73 ? 26.305 -12.842 -46.284 1.00 63.34 73 GLU A C 1
ATOM 570 O O . GLU A 1 73 ? 25.446 -13.335 -47.016 1.00 63.34 73 GLU A O 1
ATOM 575 N N . LEU A 1 74 ? 26.889 -11.681 -46.596 1.00 57.38 74 LEU A N 1
ATOM 576 C CA . LEU A 1 74 ? 26.713 -11.050 -47.898 1.00 57.38 74 LEU A CA 1
ATOM 577 C C . LEU A 1 74 ? 27.533 -11.847 -48.919 1.00 57.38 74 LEU A C 1
ATOM 579 O O . LEU A 1 74 ? 28.747 -11.679 -49.039 1.00 57.38 74 LEU A O 1
ATOM 583 N N . HIS A 1 75 ? 26.867 -12.740 -49.648 1.00 53.62 75 HIS A N 1
ATOM 584 C CA . HIS A 1 75 ? 27.458 -13.448 -50.778 1.00 53.62 75 HIS A CA 1
ATOM 585 C C . HIS A 1 75 ? 27.831 -12.444 -51.882 1.00 53.62 75 HIS A C 1
ATOM 587 O O . HIS A 1 75 ? 27.037 -12.127 -52.766 1.00 53.62 75 HIS A O 1
ATOM 593 N N . HIS A 1 76 ? 29.064 -11.938 -51.847 1.00 55.84 76 HIS A N 1
ATOM 594 C CA . HIS A 1 76 ? 29.669 -11.187 -52.943 1.00 55.84 76 HIS A CA 1
ATOM 595 C C . HIS A 1 76 ? 30.091 -12.146 -54.059 1.00 55.84 76 HIS A C 1
ATOM 597 O O . HIS A 1 76 ? 31.271 -12.438 -54.245 1.00 55.84 76 HIS A O 1
ATOM 603 N N . SER A 1 77 ? 29.118 -12.653 -54.811 1.00 60.06 77 SER A N 1
ATOM 604 C CA . SER A 1 77 ? 29.379 -13.432 -56.018 1.00 60.06 77 SER A CA 1
ATOM 605 C C . SER A 1 77 ? 28.660 -12.839 -57.224 1.00 60.06 77 SER A C 1
ATOM 607 O O . SER A 1 77 ? 27.604 -13.318 -57.622 1.00 60.06 77 SER A O 1
ATOM 609 N N . THR A 1 78 ? 29.287 -11.843 -57.846 1.00 44.50 78 THR A N 1
ATOM 610 C CA . THR A 1 78 ? 29.253 -11.670 -59.305 1.00 44.50 78 THR A CA 1
ATOM 611 C C . THR A 1 78 ? 30.586 -11.073 -59.760 1.00 44.50 78 THR A C 1
ATOM 613 O O . THR A 1 78 ? 30.717 -9.850 -59.800 1.00 44.50 78 THR A O 1
ATOM 616 N N . PRO A 1 79 ? 31.596 -11.890 -60.110 1.00 56.69 79 PRO A N 1
ATOM 617 C CA . PRO A 1 79 ? 32.655 -11.434 -60.986 1.00 56.69 79 PRO A CA 1
ATOM 618 C C . PRO A 1 79 ? 32.106 -11.537 -62.413 1.00 56.69 79 PRO A C 1
ATOM 620 O O . PRO A 1 79 ? 32.212 -12.577 -63.058 1.00 56.69 79 PRO A O 1
ATOM 623 N N . VAL A 1 80 ? 31.445 -10.482 -62.882 1.00 53.28 80 VAL A N 1
ATOM 624 C CA . VAL A 1 80 ? 31.257 -10.281 -64.321 1.00 53.28 80 VAL A CA 1
ATOM 625 C C . VAL A 1 80 ? 32.182 -9.144 -64.706 1.00 53.28 80 VAL A C 1
ATOM 627 O O . VAL A 1 80 ? 31.860 -7.970 -64.564 1.00 53.28 80 VAL A O 1
ATOM 630 N N . ASP A 1 81 ? 33.374 -9.552 -65.122 1.00 58.75 81 ASP A N 1
ATOM 631 C CA . ASP A 1 81 ? 34.307 -8.750 -65.893 1.00 58.75 81 ASP A CA 1
ATOM 632 C C . ASP A 1 81 ? 33.685 -8.596 -67.292 1.00 58.75 81 ASP A C 1
ATOM 634 O O . ASP A 1 81 ? 33.715 -9.526 -68.098 1.00 58.75 81 ASP A O 1
ATOM 638 N N . ASN A 1 82 ? 33.010 -7.473 -67.542 1.00 55.03 82 ASN A N 1
ATOM 639 C CA . ASN A 1 82 ? 32.605 -7.060 -68.883 1.00 55.03 82 ASN A CA 1
ATOM 640 C C . ASN A 1 82 ? 33.187 -5.671 -69.127 1.00 55.03 82 ASN A C 1
ATOM 642 O O . ASN A 1 82 ? 32.873 -4.712 -68.427 1.00 55.03 82 ASN A O 1
ATOM 646 N N . GLN A 1 83 ? 34.083 -5.633 -70.105 1.00 55.06 83 GLN A N 1
ATOM 647 C CA . GLN A 1 83 ? 34.783 -4.458 -70.590 1.00 55.06 83 GLN A CA 1
ATOM 648 C C . GLN A 1 83 ? 33.842 -3.357 -71.108 1.00 55.06 83 GLN A C 1
ATOM 650 O O . GLN A 1 83 ? 32.707 -3.651 -71.475 1.00 55.06 83 GLN A O 1
ATOM 655 N N . GLU A 1 84 ? 34.429 -2.154 -71.235 1.00 58.09 84 GLU A N 1
ATOM 656 C CA . GLU A 1 84 ? 34.017 -0.982 -72.041 1.00 58.09 84 GLU A CA 1
ATOM 657 C C . GLU A 1 84 ? 33.484 0.232 -71.232 1.00 58.09 84 GLU A C 1
ATOM 659 O O . GLU A 1 84 ? 32.294 0.381 -70.978 1.00 58.09 84 GLU A O 1
ATOM 664 N N . GLU A 1 85 ? 34.401 1.132 -70.831 1.00 54.44 85 GLU A N 1
ATOM 665 C CA . GLU A 1 85 ? 34.162 2.597 -70.839 1.00 54.44 85 GLU A CA 1
ATOM 666 C C . GLU A 1 85 ? 34.048 3.064 -72.315 1.00 54.44 85 GLU A C 1
ATOM 668 O O . GLU A 1 85 ? 34.638 2.367 -73.150 1.00 54.44 85 GLU A O 1
ATOM 673 N N . PRO A 1 86 ? 33.439 4.220 -72.699 1.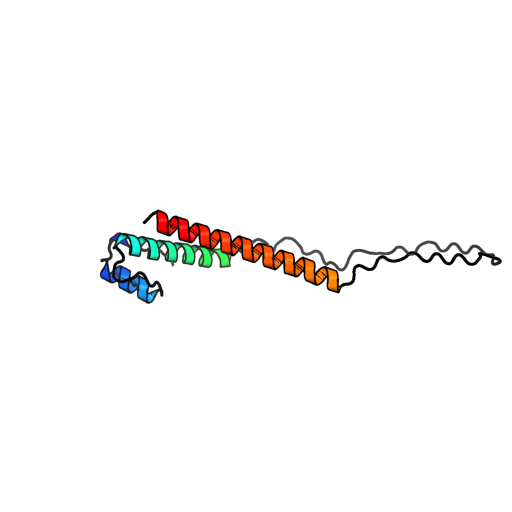00 59.19 86 PRO A N 1
ATOM 674 C CA . PRO A 1 86 ? 33.125 5.433 -71.916 1.00 59.19 86 PRO A CA 1
ATOM 675 C C . PRO A 1 86 ? 31.787 6.151 -72.309 1.00 59.19 86 PRO A C 1
ATOM 677 O O . PRO A 1 86 ? 30.993 5.645 -73.095 1.00 59.19 86 PRO A O 1
ATOM 680 N N . ASP A 1 87 ? 31.622 7.379 -71.795 1.00 54.44 87 ASP A N 1
ATOM 681 C CA . ASP A 1 87 ? 30.820 8.522 -72.291 1.00 54.44 87 ASP A CA 1
ATOM 682 C C . ASP A 1 87 ? 29.400 8.802 -71.731 1.00 54.44 87 ASP A C 1
ATOM 684 O O . ASP A 1 87 ? 28.452 8.033 -71.866 1.00 54.44 87 ASP A O 1
ATOM 688 N N . ASP A 1 88 ? 29.307 10.014 -71.157 1.00 63.34 88 ASP A N 1
ATOM 689 C CA . ASP A 1 88 ? 28.157 10.906 -70.940 1.00 63.34 88 ASP A CA 1
ATOM 690 C C . ASP A 1 88 ? 26.913 10.395 -70.199 1.00 63.34 88 ASP A C 1
ATOM 692 O O . ASP A 1 88 ? 25.927 9.973 -70.802 1.00 63.34 88 ASP A O 1
ATOM 696 N N . LEU A 1 89 ? 26.865 10.649 -68.883 1.00 54.72 89 LEU A N 1
ATOM 697 C CA . LEU A 1 89 ? 25.597 10.869 -68.177 1.00 54.72 89 LEU A CA 1
ATOM 698 C C . LEU A 1 89 ? 25.648 12.136 -67.309 1.00 54.72 89 LEU A C 1
ATOM 700 O O . LEU A 1 89 ? 26.003 12.120 -66.133 1.00 54.72 89 LEU A O 1
ATOM 704 N N . ASP A 1 90 ? 25.326 13.224 -68.006 1.00 52.53 90 ASP A N 1
ATOM 705 C CA . ASP A 1 90 ? 24.587 14.437 -67.640 1.00 52.53 90 ASP A CA 1
ATOM 706 C C . ASP A 1 90 ? 24.200 14.679 -66.162 1.00 52.53 90 ASP A C 1
ATOM 708 O O . ASP A 1 90 ? 23.668 13.843 -65.428 1.00 52.53 90 ASP A O 1
ATOM 712 N N . GLU A 1 91 ? 24.411 15.936 -65.799 1.00 64.19 91 GLU A N 1
ATOM 713 C CA . GLU A 1 91 ? 24.127 16.670 -64.579 1.00 64.19 91 GLU A CA 1
ATOM 714 C C . GLU A 1 91 ? 22.644 16.591 -64.170 1.00 64.19 91 GLU A C 1
ATOM 716 O O . GLU A 1 91 ? 21.855 17.511 -64.370 1.00 64.19 91 GLU A O 1
ATOM 721 N N . ALA A 1 92 ? 22.242 15.510 -63.503 1.00 56.03 92 ALA A N 1
ATOM 722 C CA . ALA A 1 92 ? 20.966 15.468 -62.794 1.00 56.03 92 ALA A CA 1
ATOM 723 C C . ALA A 1 92 ? 21.172 15.737 -61.299 1.00 56.03 92 ALA A C 1
ATOM 725 O O . ALA A 1 92 ? 21.145 14.839 -60.454 1.00 56.03 92 ALA A O 1
ATOM 726 N N . GLY A 1 93 ? 21.329 17.020 -60.967 1.00 54.03 93 GLY A N 1
ATOM 727 C CA . GLY A 1 93 ? 21.116 17.538 -59.622 1.00 54.03 93 GLY A CA 1
ATOM 728 C C . GLY A 1 93 ? 19.669 17.313 -59.183 1.00 54.03 93 GLY A C 1
ATOM 729 O O . GLY A 1 93 ? 18.818 18.187 -59.334 1.00 54.03 93 GLY A O 1
ATOM 730 N N . SER A 1 94 ? 19.377 16.148 -58.605 1.00 46.50 94 SER A N 1
ATOM 731 C CA . SER A 1 94 ? 18.109 15.911 -57.917 1.00 46.50 94 SER A CA 1
ATOM 732 C C . SER A 1 94 ? 18.255 16.282 -56.443 1.00 46.50 94 SER A C 1
ATOM 734 O O . SER A 1 94 ? 18.539 15.460 -55.572 1.00 46.50 94 SER A O 1
ATOM 736 N N . SER A 1 95 ? 18.081 17.578 -56.178 1.00 51.91 95 SER A N 1
ATOM 737 C CA . SER A 1 95 ? 17.836 18.126 -54.844 1.00 51.91 95 SER A CA 1
ATOM 738 C C . SER A 1 95 ? 16.491 17.605 -54.326 1.00 51.91 95 SER A C 1
ATOM 740 O O . SER A 1 95 ? 15.447 18.244 -54.462 1.00 51.91 95 SER A O 1
ATOM 742 N N . VAL A 1 96 ? 16.496 16.408 -53.742 1.00 43.88 96 VAL A N 1
ATOM 743 C CA . VAL A 1 96 ? 15.411 15.968 -52.867 1.00 43.88 96 VAL A CA 1
ATOM 744 C C . VAL A 1 96 ? 15.607 16.675 -51.535 1.00 43.88 96 VAL A C 1
ATOM 746 O O . VAL A 1 96 ? 16.548 16.407 -50.792 1.00 43.88 96 VAL A O 1
ATOM 749 N N . SER A 1 97 ? 14.698 17.604 -51.239 1.00 43.53 97 SER A N 1
ATOM 750 C CA . SER A 1 97 ? 14.526 18.147 -49.896 1.00 43.53 97 SER A CA 1
ATOM 751 C C . SER A 1 97 ? 14.240 16.997 -48.934 1.00 43.53 97 SER A C 1
ATOM 753 O O . SER A 1 97 ? 13.098 16.548 -48.803 1.00 43.53 97 SER A O 1
ATOM 755 N N . SER A 1 98 ? 15.274 16.528 -48.237 1.00 56.38 98 SER A N 1
ATOM 756 C CA . SER A 1 98 ? 15.107 15.793 -46.997 1.00 56.38 98 SER A CA 1
ATOM 757 C C . SER A 1 98 ? 14.442 16.755 -46.020 1.00 56.38 98 SER A C 1
ATOM 759 O O . SER A 1 98 ? 15.049 17.655 -45.444 1.00 56.38 98 SER A O 1
ATOM 761 N N . ARG A 1 99 ? 13.123 16.611 -45.908 1.00 58.53 99 ARG A N 1
ATOM 762 C CA . ARG A 1 99 ? 12.287 17.241 -44.894 1.00 58.53 99 ARG A CA 1
ATOM 763 C C . ARG A 1 99 ? 12.775 16.722 -43.542 1.00 58.53 99 ARG A C 1
ATOM 765 O O . ARG A 1 99 ? 12.274 15.724 -43.036 1.00 58.53 99 ARG A O 1
ATOM 772 N N . GLY A 1 100 ? 13.834 17.342 -43.032 1.00 63.06 100 GLY A N 1
ATOM 773 C CA . GLY A 1 100 ? 14.449 17.005 -41.764 1.00 63.06 100 GLY A CA 1
ATOM 774 C C . GLY A 1 100 ? 13.447 17.274 -40.657 1.00 63.06 100 GLY A C 1
ATOM 775 O O . GLY A 1 100 ? 13.171 18.426 -40.339 1.00 63.06 100 GLY A O 1
ATOM 776 N N . LEU A 1 101 ? 12.891 16.213 -40.081 1.00 54.38 101 LEU A N 1
ATOM 777 C CA . LEU A 1 101 ? 12.438 16.280 -38.700 1.00 54.38 101 LEU A CA 1
ATOM 778 C C . LEU A 1 101 ? 13.711 16.348 -37.868 1.00 54.38 101 LEU A C 1
ATOM 780 O O . LEU A 1 101 ? 14.513 15.411 -37.882 1.00 54.38 101 LEU A O 1
ATOM 784 N N . SER A 1 102 ? 13.944 17.493 -37.236 1.00 58.88 102 SER A N 1
ATOM 785 C CA . SER A 1 102 ? 15.133 17.667 -36.422 1.00 58.88 102 SER A CA 1
ATOM 786 C C . SER A 1 102 ? 15.021 16.757 -35.196 1.00 58.88 102 SER A C 1
ATOM 788 O O . SER A 1 102 ? 13.937 16.507 -34.672 1.00 58.88 102 SER A O 1
ATOM 790 N N . GLN A 1 103 ? 16.147 16.228 -34.728 1.00 57.66 103 GLN A N 1
ATOM 791 C CA . GLN A 1 103 ? 16.214 15.367 -33.543 1.00 57.66 103 GLN A CA 1
ATOM 792 C C . GLN A 1 103 ? 15.640 16.042 -32.277 1.00 57.66 103 GLN A C 1
ATOM 794 O O . GLN A 1 103 ? 15.227 15.343 -31.352 1.00 57.66 103 GLN A O 1
ATOM 799 N N . ALA A 1 104 ? 15.557 17.379 -32.263 1.00 59.53 104 ALA A N 1
ATOM 800 C CA . ALA A 1 104 ? 14.889 18.160 -31.223 1.00 59.53 104 ALA A CA 1
ATOM 801 C C . ALA A 1 104 ? 13.363 17.940 -31.220 1.00 59.53 104 ALA A C 1
ATOM 803 O O . ALA A 1 104 ? 12.783 17.707 -30.163 1.00 59.53 104 ALA A O 1
ATOM 804 N N . ASP A 1 105 ? 12.732 17.852 -32.397 1.00 57.59 105 ASP A N 1
ATOM 805 C CA . ASP A 1 105 ? 11.278 17.662 -32.539 1.00 57.59 105 ASP A CA 1
ATOM 806 C C . ASP A 1 105 ? 10.793 16.278 -32.046 1.00 57.59 105 ASP A C 1
ATOM 808 O O . ASP A 1 105 ? 9.604 16.061 -31.791 1.00 57.59 105 ASP A O 1
ATOM 812 N N . LEU A 1 106 ? 11.706 15.307 -31.911 1.00 52.28 106 LEU A N 1
ATOM 813 C CA . LEU A 1 106 ? 11.422 13.976 -31.356 1.00 52.28 106 LEU A CA 1
ATOM 814 C C . LEU A 1 106 ? 11.532 13.930 -29.823 1.00 52.28 106 LEU A C 1
ATOM 816 O O . LEU A 1 106 ? 10.926 13.051 -29.199 1.00 52.28 106 LEU A O 1
ATOM 820 N N . GLY A 1 107 ? 12.289 14.855 -29.222 1.00 65.19 107 GLY A N 1
ATOM 821 C CA . GLY A 1 107 ? 12.404 15.013 -27.771 1.00 65.19 107 GLY A CA 1
ATOM 822 C C . GLY A 1 107 ? 11.099 15.522 -27.170 1.00 65.19 107 GLY A C 1
ATOM 823 O O . GLY A 1 107 ? 10.546 14.885 -26.269 1.00 65.19 107 GLY A O 1
ATOM 824 N N . ASP A 1 108 ? 10.543 16.567 -27.780 1.00 71.75 108 ASP A N 1
ATOM 825 C CA . ASP A 1 108 ? 9.345 17.254 -27.294 1.00 71.75 108 ASP A CA 1
ATOM 826 C C . ASP A 1 108 ? 8.108 16.349 -27.329 1.00 71.75 108 ASP A C 1
ATOM 828 O O . ASP A 1 108 ? 7.350 16.282 -26.366 1.00 71.75 108 ASP A O 1
ATOM 832 N N . ARG A 1 109 ? 7.938 15.538 -28.384 1.00 71.69 109 ARG A N 1
ATOM 833 C CA . ARG A 1 109 ? 6.821 14.574 -28.463 1.00 71.69 109 ARG A CA 1
ATOM 834 C C . ARG A 1 109 ? 6.921 13.455 -27.430 1.00 71.69 109 ARG A C 1
ATOM 836 O O . ARG A 1 109 ? 5.902 12.926 -26.980 1.00 71.69 109 ARG A O 1
ATOM 843 N N . ARG A 1 110 ? 8.140 13.037 -27.077 1.00 74.56 110 ARG A N 1
ATOM 844 C CA . ARG A 1 110 ? 8.359 12.007 -26.053 1.00 74.56 110 ARG A CA 1
ATOM 845 C C . ARG A 1 110 ? 8.088 12.576 -24.663 1.00 74.56 110 ARG A C 1
ATOM 847 O O . ARG A 1 110 ? 7.484 11.883 -23.847 1.00 74.56 110 ARG A O 1
ATOM 854 N N . GLU A 1 111 ? 8.521 13.802 -24.405 1.00 84.56 111 GLU A N 1
ATOM 855 C CA . GLU A 1 111 ? 8.274 14.510 -23.151 1.00 84.56 111 GLU A CA 1
ATOM 856 C C . GLU A 1 111 ? 6.789 14.845 -22.970 1.00 84.56 111 GLU A C 1
ATOM 858 O O . GLU A 1 111 ? 6.214 14.511 -21.938 1.00 84.56 111 GLU A O 1
ATOM 863 N N . GLU A 1 112 ? 6.120 15.342 -24.011 1.00 84.06 112 GLU A N 1
ATOM 864 C CA . GLU A 1 112 ? 4.676 15.599 -24.009 1.00 84.06 112 GLU A CA 1
ATOM 865 C C . GLU A 1 112 ? 3.875 14.323 -23.706 1.00 84.06 112 GLU A C 1
ATOM 867 O O . GLU A 1 112 ? 2.950 14.330 -22.890 1.00 84.06 112 GLU A O 1
ATOM 872 N N . ARG A 1 113 ? 4.259 13.183 -24.300 1.00 82.44 113 ARG A N 1
ATOM 873 C CA . ARG A 1 113 ? 3.599 11.899 -24.027 1.00 82.44 113 ARG A CA 1
ATOM 874 C C . ARG A 1 113 ? 3.815 11.431 -22.588 1.00 82.44 113 ARG A C 1
ATOM 876 O O . ARG A 1 113 ? 2.885 10.888 -21.998 1.00 82.44 113 ARG A O 1
ATOM 883 N N . LYS A 1 114 ? 5.009 11.639 -22.025 1.00 91.56 114 LYS A N 1
ATOM 884 C CA . LYS A 1 114 ? 5.305 11.318 -20.619 1.00 91.56 114 LYS A CA 1
ATOM 885 C C . LYS A 1 114 ? 4.484 12.188 -19.669 1.00 91.56 114 LYS A C 1
ATOM 887 O O . LYS A 1 114 ? 3.819 11.643 -18.795 1.00 91.56 114 LYS A O 1
ATOM 892 N N . LEU A 1 115 ? 4.457 13.500 -19.904 1.00 86.94 115 LEU A N 1
ATOM 893 C CA . LEU A 1 115 ? 3.661 14.448 -19.122 1.00 86.94 115 LEU A CA 1
ATOM 894 C C . LEU A 1 115 ? 2.167 14.112 -19.183 1.00 86.94 115 LEU A C 1
ATOM 896 O O . LEU A 1 115 ? 1.480 14.161 -18.167 1.00 86.94 115 LEU A O 1
ATOM 900 N N . LYS A 1 116 ? 1.659 13.696 -20.349 1.00 92.69 116 LYS A N 1
ATOM 901 C CA . LYS A 1 116 ? 0.265 13.256 -20.491 1.00 92.69 116 LYS A CA 1
ATOM 902 C C . LYS A 1 116 ? -0.047 12.022 -19.639 1.00 92.69 116 LYS A C 1
ATOM 904 O O . LYS A 1 116 ? -1.066 12.003 -18.956 1.00 92.69 116 LYS A O 1
ATOM 909 N N . VAL A 1 117 ? 0.834 11.022 -19.646 1.00 92.69 117 VAL A N 1
ATOM 910 C CA . VAL A 1 117 ? 0.675 9.804 -18.832 1.00 92.69 117 VAL A CA 1
ATOM 911 C C . VAL A 1 117 ? 0.715 10.126 -17.337 1.00 92.69 117 VAL A C 1
ATOM 913 O O . VAL A 1 117 ? -0.091 9.598 -16.574 1.00 92.69 117 VAL A O 1
ATOM 916 N N . GLU A 1 118 ? 1.615 11.012 -16.912 1.00 91.94 118 GLU A N 1
ATOM 917 C CA . GLU A 1 118 ? 1.710 11.437 -15.514 1.00 91.94 118 GLU A CA 1
ATOM 918 C C . GLU A 1 118 ? 0.464 12.215 -15.061 1.00 91.94 118 GLU A C 1
ATOM 920 O O . GLU A 1 118 ? -0.081 11.947 -13.990 1.00 91.94 118 GLU A O 1
ATOM 925 N N . LEU A 1 119 ? -0.060 13.108 -15.906 1.00 92.19 119 LEU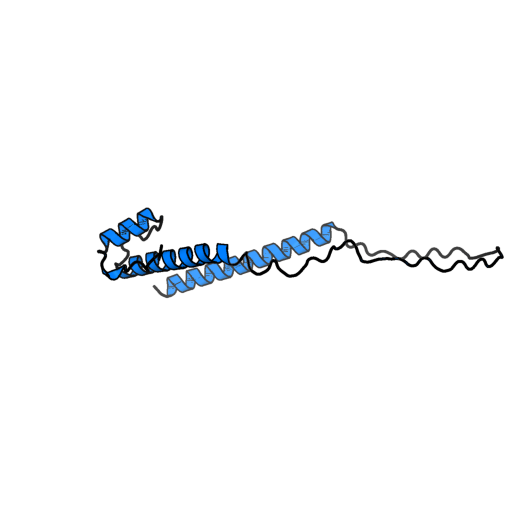 A N 1
ATOM 926 C CA . LEU A 1 119 ? -1.304 13.832 -15.637 1.00 92.19 119 LEU A CA 1
ATOM 927 C C . LEU A 1 119 ? -2.518 12.904 -15.533 1.00 92.19 119 LEU A C 1
ATOM 929 O O . LEU A 1 119 ? -3.358 13.096 -14.652 1.00 92.19 119 LEU A O 1
ATOM 933 N N . ASP A 1 120 ? -2.623 11.904 -16.405 1.00 92.38 120 ASP A N 1
ATOM 934 C CA . ASP A 1 120 ? -3.718 10.933 -16.350 1.00 92.38 120 ASP A CA 1
ATOM 935 C C . ASP A 1 120 ? -3.616 10.056 -15.090 1.00 92.38 120 ASP A C 1
ATOM 937 O O . ASP A 1 120 ? -4.627 9.803 -14.431 1.00 92.38 120 ASP A O 1
ATOM 941 N N . LYS A 1 121 ? -2.398 9.685 -14.670 1.00 93.75 121 LYS A N 1
ATOM 942 C CA . LYS A 1 121 ? -2.166 8.990 -13.394 1.00 93.75 121 LYS A CA 1
ATOM 943 C C . LYS A 1 121 ? -2.613 9.831 -12.191 1.00 93.75 121 LYS A C 1
ATOM 945 O O . LYS A 1 121 ? -3.325 9.323 -11.327 1.00 93.75 121 LYS A O 1
ATOM 950 N N . LEU A 1 122 ? -2.254 11.115 -12.150 1.00 91.19 122 LEU A N 1
ATOM 951 C CA . LEU A 1 122 ? -2.646 12.020 -11.062 1.00 91.19 122 LEU A CA 1
ATOM 952 C C . LEU A 1 122 ? -4.163 12.236 -10.992 1.00 91.19 122 LEU A C 1
ATOM 954 O O . LEU A 1 122 ? -4.724 12.304 -9.898 1.00 91.19 122 LEU A O 1
ATOM 958 N N . LYS A 1 123 ? -4.847 12.313 -12.142 1.00 94.56 123 LYS A N 1
ATOM 959 C CA . LYS A 1 123 ? -6.317 12.383 -12.178 1.00 94.56 123 LYS A CA 1
ATOM 960 C C . LYS A 1 123 ? -6.954 11.143 -11.558 1.00 94.56 123 LYS A C 1
ATOM 962 O O . LYS A 1 123 ? -7.848 11.287 -10.731 1.00 94.56 123 LYS A O 1
ATOM 967 N N . LEU A 1 124 ? -6.455 9.952 -11.891 1.00 90.12 124 LEU A N 1
ATOM 968 C CA . LEU A 1 124 ? -6.958 8.694 -11.332 1.00 90.12 124 LEU A CA 1
ATOM 969 C C . LEU A 1 124 ? -6.749 8.607 -9.814 1.00 90.12 124 LEU A C 1
ATOM 971 O O . LEU A 1 124 ? -7.639 8.165 -9.091 1.00 90.12 124 LEU A O 1
ATOM 975 N N . GLU A 1 125 ? -5.594 9.046 -9.308 1.00 90.69 125 GLU A N 1
ATOM 976 C CA . GLU A 1 125 ? -5.330 9.076 -7.863 1.00 90.69 125 GLU A CA 1
ATOM 977 C C . GLU A 1 125 ? -6.242 10.069 -7.136 1.00 90.69 125 GLU A C 1
ATOM 979 O O . GLU A 1 125 ? -6.764 9.755 -6.063 1.00 90.69 125 GLU A O 1
ATOM 984 N N . LYS A 1 126 ? -6.493 11.232 -7.746 1.00 89.62 126 LYS A N 1
ATOM 985 C CA . LYS A 1 126 ? -7.420 12.236 -7.221 1.00 89.62 126 LYS A CA 1
ATOM 986 C C . LYS A 1 126 ? -8.855 11.710 -7.170 1.00 89.62 126 LYS A C 1
ATOM 988 O O . LYS A 1 126 ? -9.477 11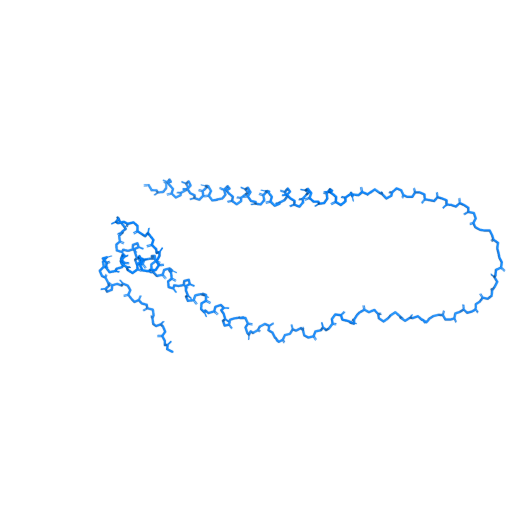.781 -6.116 1.00 89.62 126 LYS A O 1
ATOM 993 N N . GLU A 1 127 ? -9.357 11.126 -8.254 1.00 91.12 127 GLU A N 1
ATOM 994 C CA . GLU A 1 127 ? -10.701 10.532 -8.295 1.00 91.12 127 GLU A CA 1
ATOM 995 C C . GLU A 1 127 ? -10.843 9.387 -7.283 1.00 91.12 127 GLU A C 1
ATOM 997 O O . GLU A 1 127 ? -11.857 9.278 -6.595 1.00 91.12 127 GLU A O 1
ATOM 1002 N N . LYS A 1 128 ? -9.801 8.563 -7.118 1.00 86.69 128 LYS A N 1
ATOM 1003 C CA . LYS A 1 128 ? -9.774 7.488 -6.116 1.00 86.69 128 LYS A CA 1
ATOM 1004 C C . LYS A 1 128 ? -9.808 8.032 -4.685 1.00 86.69 128 LYS A C 1
ATOM 1006 O O . LYS A 1 128 ? -10.479 7.452 -3.829 1.00 86.69 128 LYS A O 1
ATOM 1011 N N . ALA A 1 129 ? -9.097 9.126 -4.416 1.00 84.69 129 ALA A N 1
ATOM 1012 C CA . ALA A 1 129 ? -9.130 9.796 -3.120 1.00 84.69 129 ALA A CA 1
ATOM 1013 C C . ALA A 1 129 ? -10.508 10.418 -2.849 1.00 84.69 129 ALA A C 1
ATOM 1015 O O . ALA A 1 129 ? -11.064 10.210 -1.772 1.00 84.69 129 ALA A O 1
ATOM 1016 N N . GLU A 1 130 ? -11.087 11.097 -3.840 1.00 83.75 130 GLU A N 1
ATOM 1017 C CA . GLU A 1 130 ? -12.415 11.710 -3.753 1.00 83.75 130 GLU A CA 1
ATOM 1018 C C . GLU A 1 130 ? -13.511 10.657 -3.526 1.00 83.75 130 GLU A C 1
ATOM 1020 O O . GLU A 1 130 ? -14.352 10.818 -2.638 1.00 83.75 130 GLU A O 1
ATOM 1025 N N . ALA A 1 131 ? -13.445 9.523 -4.228 1.00 81.44 131 ALA A N 1
ATOM 1026 C CA . ALA A 1 131 ? -14.348 8.394 -4.023 1.00 81.44 131 ALA A CA 1
ATOM 1027 C C . ALA A 1 131 ? -14.218 7.793 -2.615 1.00 81.44 131 ALA A C 1
ATOM 1029 O O . ALA A 1 131 ? -15.225 7.477 -1.986 1.00 81.44 131 ALA A O 1
ATOM 1030 N N . LYS A 1 132 ? -12.991 7.679 -2.084 1.00 76.69 132 LYS A N 1
ATOM 1031 C CA . LYS A 1 132 ? -12.758 7.194 -0.715 1.00 76.69 132 LYS A CA 1
ATOM 1032 C C . LYS A 1 132 ? -13.321 8.157 0.335 1.00 76.69 132 LYS A C 1
ATOM 1034 O O . LYS A 1 132 ? -13.837 7.696 1.345 1.00 76.69 132 LYS A O 1
ATOM 1039 N N . THR A 1 133 ? -13.249 9.469 0.097 1.00 66.94 133 THR A N 1
ATOM 1040 C CA . THR A 1 133 ? -13.818 10.479 1.007 1.00 66.94 133 THR A CA 1
ATOM 1041 C C . THR A 1 133 ? -15.334 10.600 0.930 1.00 66.94 133 THR A C 1
ATOM 1043 O O . THR A 1 133 ? -15.946 10.920 1.936 1.00 66.94 133 THR A O 1
ATOM 1046 N N . ALA A 1 134 ? -15.951 10.338 -0.224 1.00 66.12 134 ALA A N 1
ATOM 1047 C CA . ALA A 1 134 ? -17.408 10.359 -0.367 1.00 66.12 134 ALA A CA 1
ATOM 1048 C C . ALA A 1 134 ? -18.092 9.093 0.188 1.00 66.12 134 ALA A C 1
ATOM 1050 O O . ALA A 1 134 ? -19.302 9.096 0.402 1.00 66.12 134 ALA A O 1
ATOM 1051 N N . LEU A 1 135 ? -17.332 8.009 0.382 1.00 54.34 135 LEU A N 1
ATOM 1052 C CA . LEU A 1 135 ? -17.806 6.742 0.950 1.00 54.34 135 LEU A CA 1
ATOM 1053 C C . LEU A 1 135 ? -17.745 6.707 2.494 1.00 54.34 135 LEU A C 1
ATOM 1055 O O . LEU A 1 135 ? -18.310 5.793 3.093 1.00 54.34 135 LEU A O 1
ATOM 1059 N N . ALA A 1 136 ? -17.041 7.659 3.116 1.00 54.16 136 ALA A N 1
ATOM 1060 C CA . ALA A 1 136 ? -16.942 7.836 4.568 1.00 54.16 136 ALA A CA 1
ATOM 1061 C C . ALA A 1 136 ? -17.986 8.844 5.070 1.00 54.16 136 ALA A C 1
ATOM 1063 O O . ALA A 1 136 ? -18.536 8.607 6.169 1.00 54.16 136 ALA A O 1
#

Foldseek 3Di:
DDPPQDDLPPDDQVVLCVVCVVVVHCPDPPDDSVNSVVVVNVVVVVVVVVVVVVVVVPPPPPDDPDDPPDDDPPPPDDPPPDDDDDDDDDDDPPPDPPPDPDPVVVVVVVVVVVVVVVVVVVVVVVVVVVVVVVVD

Sequence (136 aa):
MEVGACNFDTFSRAELLNLCKQKGLNEGEGATKLDLQVALGALEEEQRRWATSEENEMDDREEEGEDPAQNFELHHSTPVDNQEEPDDLDEAGSSVSSRGLSQADLGDRREERKLKVELDKLKLEKEKAEAKTALA

Organism: Pleurodeles waltl (NCBI:txid8319)

Secondary structure (DSSP, 8-state):
---PPP-GGGS-HHHHHHHHHHTT----TT--HHHHHHHHHHHHHHHHHHHHHTTGGGSS-SS----TT-S-------------------------------HHHHHHHHHHHHHHHHHHHHHHHHHHHHHHHH--

Radius of gyration: 33.15 Å; chains: 1; bounding box: 53×42×94 Å

pLDDT: mean 72.27, std 16.84, range [36.56, 94.56]